Protein AF-A0A1E8AY55-F1 (afdb_monomer)

Secondary structure (DSSP, 8-state):
------HHHHHHHHHHHHHHHHHGGGS-TTTHHHHHHHHHHHHHHHHHHHHH--PPPHHHHHHHHHHTT-

Solvent-accessible surface area (backbone atoms only — not comparable to full-atom values): 4296 Å² total; per-residue (Å²): 133,90,78,83,70,53,72,65,59,51,50,53,49,63,66,44,50,62,56,51,56,62,66,43,68,82,47,61,80,88,50,37,64,59,52,50,49,54,51,50,52,55,49,52,59,48,50,52,50,57,74,70,48,86,66,64,51,78,64,53,45,50,49,56,62,56,72,70,70,120

Sequence (70 aa):
MCQNFDKDTVYFLNQIDPIIRKHLKETDINERDDLSQDIKFKVIDKIEVIKNDNAPNFIEYIKEKIDSKD

Foldseek 3Di:
DPDPDDPVLVVVLVVCLVVLVVVCPPPDPVCSVVVSVVVSVVSSVVVVVVVPPPDDDPVRVVVVVVVVPD

pLDDT: mean 86.2, std 11.44, range [41.16, 94.88]

Structure (mmCIF, N/CA/C/O backbone):
data_AF-A0A1E8AY55-F1
#
_entry.id   AF-A0A1E8AY55-F1
#
loop_
_atom_site.group_PDB
_atom_site.id
_atom_site.type_symbol
_atom_site.label_atom_id
_atom_site.label_alt_id
_atom_site.label_comp_id
_atom_site.label_asym_id
_atom_site.label_entity_id
_atom_site.label_seq_id
_atom_site.pdbx_PDB_ins_code
_atom_site.Cartn_x
_atom_site.Cartn_y
_atom_site.Cartn_z
_atom_site.occupancy
_atom_site.B_iso_or_equiv
_atom_site.auth_seq_id
_atom_site.auth_comp_id
_atom_site.auth_asym_id
_atom_site.auth_atom_id
_atom_site.pdbx_PDB_model_num
ATOM 1 N N . MET A 1 1 ? -4.003 11.092 -14.614 1.00 41.16 1 MET A N 1
ATOM 2 C CA . MET A 1 1 ? -5.016 11.532 -13.632 1.00 41.16 1 MET A CA 1
ATOM 3 C C . MET A 1 1 ? -4.313 11.707 -12.297 1.00 41.16 1 MET A C 1
ATOM 5 O O . MET A 1 1 ? -3.693 10.753 -11.851 1.00 41.16 1 MET A O 1
ATOM 9 N N . CYS A 1 2 ? -4.341 12.895 -11.693 1.00 44.41 2 CYS A N 1
ATOM 10 C CA . CYS A 1 2 ? -3.824 13.086 -10.336 1.00 44.41 2 CYS A CA 1
ATOM 11 C C . CYS A 1 2 ? -4.924 12.665 -9.359 1.00 44.41 2 CYS A C 1
ATOM 13 O O . CYS A 1 2 ? -5.838 13.444 -9.097 1.00 44.41 2 CYS A O 1
ATOM 15 N N . GLN A 1 3 ? -4.903 11.413 -8.903 1.00 61.44 3 GLN A N 1
ATOM 16 C CA . GLN A 1 3 ? -5.796 10.988 -7.829 1.00 61.44 3 GLN A CA 1
ATOM 17 C C . GLN A 1 3 ? -5.305 11.618 -6.520 1.00 61.44 3 GLN A C 1
ATOM 19 O O . GLN A 1 3 ? -4.152 11.439 -6.130 1.00 61.44 3 GLN A O 1
ATOM 24 N N . ASN A 1 4 ? -6.169 12.393 -5.865 1.00 75.38 4 ASN A N 1
ATOM 25 C CA . ASN A 1 4 ? -5.897 12.927 -4.535 1.00 75.38 4 ASN A CA 1
ATOM 26 C C . ASN A 1 4 ? -6.204 11.831 -3.512 1.00 75.38 4 ASN A C 1
ATOM 28 O O . ASN A 1 4 ? -7.335 11.721 -3.045 1.00 75.38 4 ASN A O 1
ATOM 32 N N . PHE A 1 5 ? -5.208 11.001 -3.204 1.00 84.44 5 PHE A N 1
ATOM 33 C CA . PHE A 1 5 ? -5.317 10.010 -2.136 1.00 84.44 5 PHE A CA 1
ATOM 34 C C . PHE A 1 5 ? -5.410 10.692 -0.768 1.00 84.44 5 PHE A C 1
ATOM 36 O O . PHE A 1 5 ? -4.777 11.725 -0.528 1.00 84.44 5 PHE A O 1
ATOM 43 N N . ASP A 1 6 ? -6.189 10.105 0.141 1.00 89.69 6 ASP A N 1
ATOM 44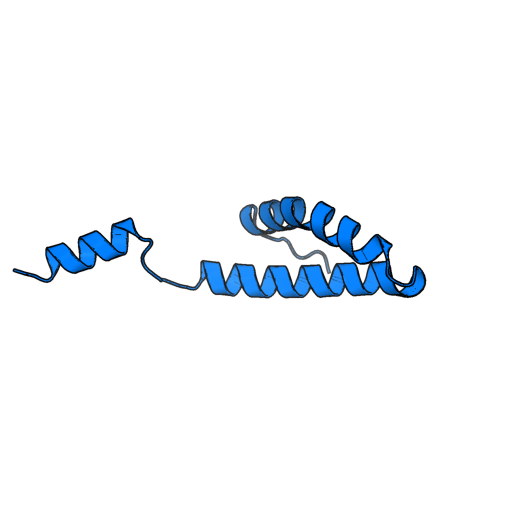 C CA . ASP A 1 6 ? -6.252 10.579 1.520 1.00 89.69 6 ASP A CA 1
ATOM 45 C C . ASP A 1 6 ? -4.919 10.357 2.259 1.00 89.69 6 ASP A C 1
ATOM 47 O O . ASP A 1 6 ? -4.060 9.580 1.829 1.00 89.69 6 ASP A O 1
ATOM 51 N N . LYS A 1 7 ? -4.736 11.057 3.384 1.00 89.88 7 LYS A N 1
ATOM 52 C CA . LYS A 1 7 ? -3.469 11.060 4.130 1.00 89.88 7 LYS A CA 1
ATOM 53 C C . LYS A 1 7 ? -3.042 9.666 4.590 1.00 89.88 7 LYS A C 1
ATOM 55 O O . LYS A 1 7 ? -1.845 9.383 4.558 1.00 89.88 7 LYS A O 1
ATOM 60 N N . ASP A 1 8 ? -3.987 8.815 4.979 1.00 88.56 8 ASP A N 1
ATOM 61 C CA . ASP A 1 8 ? -3.680 7.475 5.480 1.00 88.56 8 ASP A CA 1
ATOM 62 C C . ASP A 1 8 ? -3.224 6.585 4.327 1.00 88.56 8 ASP A C 1
ATOM 64 O O . ASP A 1 8 ? -2.203 5.906 4.426 1.00 88.56 8 ASP A O 1
ATOM 68 N N . THR A 1 9 ? -3.913 6.662 3.187 1.00 91.19 9 THR A N 1
ATOM 69 C CA . THR A 1 9 ? -3.522 5.937 1.971 1.00 91.19 9 THR A CA 1
ATOM 70 C C . THR A 1 9 ? -2.114 6.332 1.514 1.00 91.19 9 THR A C 1
ATOM 72 O O . THR A 1 9 ? -1.278 5.463 1.260 1.00 91.19 9 THR A O 1
ATOM 75 N N . VAL A 1 10 ? -1.797 7.632 1.489 1.00 91.94 10 VAL A N 1
ATOM 76 C CA . VAL A 1 10 ? -0.440 8.119 1.174 1.00 91.94 10 VAL A CA 1
ATOM 77 C C . VAL A 1 10 ? 0.586 7.610 2.190 1.00 91.94 10 VAL A C 1
ATOM 79 O O . VAL A 1 10 ? 1.680 7.190 1.807 1.00 91.94 10 VAL A O 1
ATOM 82 N N . TYR A 1 11 ? 0.246 7.621 3.480 1.00 92.44 11 TYR A N 1
ATOM 83 C CA . TYR A 1 11 ? 1.114 7.104 4.534 1.00 92.44 11 TYR A CA 1
ATOM 84 C C . TYR A 1 11 ? 1.447 5.621 4.318 1.00 92.44 11 TYR A C 1
ATOM 86 O O . TYR A 1 11 ? 2.628 5.267 4.283 1.00 92.44 11 TYR A O 1
ATOM 94 N N . PHE A 1 12 ? 0.443 4.766 4.103 1.00 91.25 12 PHE A N 1
ATOM 95 C CA . PHE A 1 12 ? 0.652 3.332 3.883 1.00 91.25 12 PHE A CA 1
ATOM 96 C C . PHE A 1 12 ? 1.445 3.043 2.610 1.00 91.25 12 PHE A C 1
ATOM 98 O O . PHE A 1 12 ? 2.360 2.217 2.635 1.00 91.25 12 PHE A O 1
ATOM 105 N N . LEU A 1 13 ? 1.165 3.760 1.518 1.00 92.75 13 LEU A N 1
ATOM 106 C CA . LEU A 1 13 ? 1.937 3.634 0.283 1.00 92.75 13 LEU A CA 1
ATOM 107 C C . LEU A 1 13 ? 3.418 3.941 0.516 1.00 92.75 13 LEU A C 1
ATOM 109 O O . LEU A 1 13 ? 4.268 3.167 0.082 1.00 92.75 13 LEU A O 1
ATOM 113 N N . ASN A 1 14 ? 3.738 4.996 1.269 1.00 93.69 14 ASN A N 1
ATOM 114 C CA . ASN A 1 14 ? 5.122 5.336 1.609 1.00 93.69 14 ASN A CA 1
ATOM 115 C C . ASN A 1 14 ? 5.812 4.267 2.474 1.00 93.69 14 ASN A C 1
ATOM 117 O O . ASN A 1 14 ? 7.015 4.053 2.323 1.00 93.69 14 ASN A O 1
ATOM 121 N N . GLN A 1 15 ? 5.079 3.579 3.357 1.00 94.44 15 GLN A N 1
ATOM 122 C CA . GLN A 1 15 ? 5.637 2.476 4.153 1.00 94.44 15 GLN A CA 1
ATOM 123 C C . GLN A 1 15 ? 5.910 1.224 3.309 1.00 94.44 15 GLN A C 1
ATOM 125 O O . GLN A 1 15 ? 6.886 0.510 3.543 1.00 94.44 15 GLN A O 1
ATOM 130 N N . ILE A 1 16 ? 5.067 0.955 2.312 1.00 92.81 16 ILE A N 1
ATOM 131 C CA . ILE A 1 16 ? 5.138 -0.261 1.494 1.00 92.81 16 ILE A CA 1
ATOM 132 C C . ILE A 1 16 ? 6.127 -0.1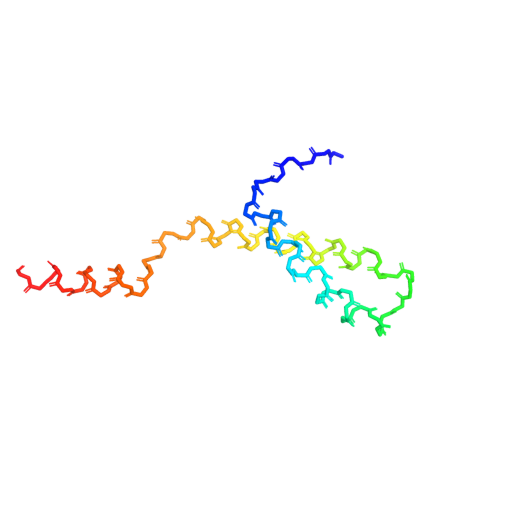16 0.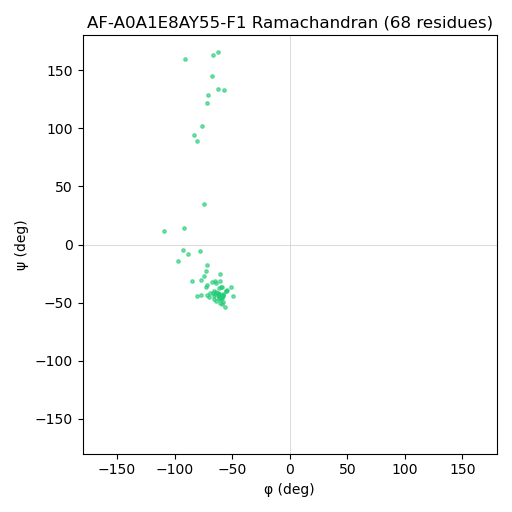328 1.00 92.81 16 ILE A C 1
ATOM 134 O O . ILE A 1 16 ? 6.793 -1.076 -0.053 1.00 92.81 16 ILE A O 1
ATOM 138 N N . ASP A 1 17 ? 6.289 1.084 -0.216 1.00 92.75 17 ASP A N 1
ATOM 139 C CA . ASP A 1 17 ? 7.183 1.404 -1.332 1.00 92.75 17 ASP A CA 1
ATOM 140 C C . ASP A 1 17 ? 8.642 0.882 -1.189 1.00 92.75 17 ASP A C 1
ATOM 142 O O . ASP A 1 17 ? 9.155 0.280 -2.140 1.00 92.75 17 ASP A O 1
ATOM 146 N N . PRO A 1 18 ? 9.339 0.987 -0.033 1.00 94.56 18 PRO A N 1
ATOM 147 C 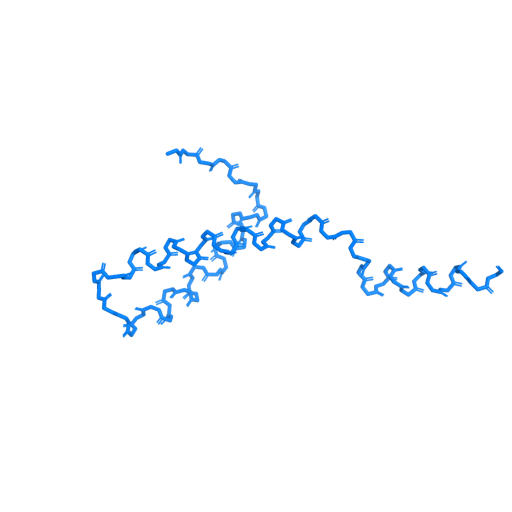CA . PRO A 1 18 ? 10.652 0.352 0.137 1.00 94.56 18 PRO A CA 1
ATOM 148 C C . PRO A 1 18 ? 10.601 -1.185 0.098 1.00 94.56 18 PRO A C 1
ATOM 150 O O . PRO A 1 18 ? 11.555 -1.814 -0.368 1.00 94.56 18 PRO A O 1
ATOM 153 N N . ILE A 1 19 ? 9.501 -1.793 0.550 1.00 93.88 19 ILE A N 1
ATOM 154 C CA . ILE A 1 19 ? 9.292 -3.246 0.521 1.00 93.88 19 ILE A CA 1
ATOM 155 C C . ILE A 1 19 ? 9.094 -3.706 -0.925 1.00 93.88 19 ILE A C 1
ATOM 157 O O . ILE A 1 19 ? 9.748 -4.660 -1.343 1.00 93.88 19 ILE A O 1
ATOM 161 N N . ILE A 1 20 ? 8.273 -2.995 -1.706 1.00 92.81 20 ILE A N 1
ATOM 162 C CA . ILE A 1 20 ? 8.073 -3.256 -3.141 1.00 92.81 20 ILE A CA 1
ATOM 163 C C . ILE A 1 20 ? 9.416 -3.207 -3.864 1.00 92.81 20 ILE A C 1
ATOM 165 O O . ILE A 1 20 ? 9.824 -4.181 -4.494 1.00 92.81 20 ILE A O 1
ATOM 169 N N . ARG A 1 21 ? 10.159 -2.104 -3.698 1.00 90.88 21 ARG A N 1
ATOM 170 C CA . ARG A 1 21 ? 11.477 -1.944 -4.322 1.00 90.88 21 ARG A CA 1
ATOM 171 C C . ARG A 1 21 ? 12.433 -3.070 -3.968 1.00 90.88 21 ARG A C 1
ATOM 173 O O . ARG A 1 21 ? 13.194 -3.490 -4.827 1.00 90.88 21 ARG A O 1
ATOM 180 N N . LYS A 1 22 ? 12.432 -3.541 -2.717 1.00 93.12 22 LYS A N 1
ATOM 181 C CA . LYS A 1 22 ? 13.294 -4.649 -2.292 1.00 93.12 22 LYS A CA 1
ATOM 182 C C . LYS A 1 22 ? 12.976 -5.931 -3.064 1.00 93.12 22 LYS A C 1
ATOM 184 O O . LYS A 1 22 ? 13.915 -6.574 -3.518 1.00 93.12 22 LYS A O 1
ATOM 189 N N . HIS A 1 23 ? 11.700 -6.277 -3.217 1.00 90.31 23 HIS A N 1
ATOM 190 C CA . HIS A 1 23 ? 11.285 -7.526 -3.864 1.00 90.31 23 HIS A CA 1
ATOM 191 C C . HIS A 1 23 ? 11.397 -7.473 -5.393 1.00 90.31 23 HIS A C 1
ATOM 193 O O . HIS A 1 23 ? 11.718 -8.480 -6.010 1.00 90.31 23 HIS A O 1
ATOM 199 N N . LEU A 1 24 ? 11.233 -6.298 -6.008 1.00 93.25 24 LEU A N 1
ATOM 200 C CA . LEU A 1 24 ? 11.370 -6.141 -7.462 1.00 93.25 24 LEU A CA 1
ATOM 201 C C . LEU A 1 24 ? 12.827 -6.092 -7.956 1.00 93.25 24 LEU A C 1
ATOM 203 O O . LEU A 1 24 ? 13.074 -6.086 -9.160 1.00 93.25 24 LEU A O 1
ATOM 207 N N . LYS A 1 25 ? 13.823 -6.071 -7.056 1.00 89.75 25 LYS A N 1
ATOM 208 C CA . LYS A 1 25 ? 15.250 -6.091 -7.440 1.00 89.75 25 LYS A CA 1
ATOM 209 C C . LYS A 1 25 ? 15.652 -7.340 -8.217 1.00 89.75 25 LYS A C 1
ATOM 211 O O . LYS A 1 25 ? 16.628 -7.274 -8.960 1.00 89.75 25 LYS A O 1
ATOM 216 N N . GLU A 1 26 ? 14.936 -8.441 -8.027 1.00 87.69 26 GLU A N 1
ATOM 217 C CA . GLU A 1 26 ? 15.205 -9.723 -8.684 1.00 87.69 26 GLU A CA 1
ATOM 218 C C . GLU A 1 26 ? 14.410 -9.890 -9.990 1.00 87.69 26 GLU A C 1
ATOM 220 O O . GLU A 1 26 ? 14.618 -10.857 -10.715 1.00 87.69 26 GLU A O 1
ATOM 225 N N . THR A 1 27 ? 13.533 -8.938 -10.321 1.00 90.62 27 THR A N 1
ATOM 226 C CA . THR A 1 27 ? 12.686 -8.970 -11.522 1.00 90.62 27 THR A CA 1
ATOM 227 C C . THR A 1 27 ? 13.356 -8.288 -12.715 1.00 90.62 27 THR A C 1
ATOM 229 O O . THR A 1 27 ? 14.266 -7.467 -12.530 1.00 90.62 27 THR A O 1
ATOM 232 N N . ASP A 1 28 ? 12.905 -8.599 -13.934 1.00 92.44 28 ASP A N 1
ATOM 233 C CA . ASP A 1 28 ? 13.385 -7.955 -15.160 1.00 92.44 28 ASP A CA 1
ATOM 234 C C . ASP A 1 28 ? 13.191 -6.438 -15.094 1.00 92.44 28 ASP A C 1
ATOM 236 O O . ASP A 1 28 ? 12.133 -5.953 -14.698 1.00 92.44 28 ASP A O 1
ATOM 240 N N . ILE A 1 29 ? 14.228 -5.680 -15.457 1.00 89.06 29 ILE A N 1
ATOM 241 C CA . ILE A 1 29 ? 14.232 -4.221 -15.317 1.00 89.06 29 ILE A CA 1
ATOM 242 C C . ILE A 1 29 ? 13.118 -3.539 -16.117 1.00 89.06 29 ILE A C 1
ATOM 244 O O . ILE A 1 29 ? 12.611 -2.518 -15.659 1.00 89.06 29 ILE A O 1
ATOM 248 N N . ASN A 1 30 ? 12.716 -4.111 -17.253 1.00 91.75 30 ASN A N 1
ATOM 249 C CA . ASN A 1 30 ? 11.665 -3.558 -18.102 1.00 91.75 30 ASN A CA 1
ATOM 250 C C . ASN A 1 30 ? 10.274 -3.740 -17.481 1.00 91.75 30 ASN A C 1
ATOM 252 O O . ASN A 1 30 ? 9.371 -2.975 -17.790 1.00 91.75 30 ASN A O 1
ATOM 256 N N . GLU A 1 31 ? 10.109 -4.716 -16.584 1.00 91.19 31 GLU A N 1
ATOM 257 C CA . GLU A 1 31 ? 8.832 -5.028 -15.932 1.00 91.19 31 GLU A CA 1
ATOM 258 C C . GLU A 1 31 ? 8.702 -4.388 -14.540 1.00 91.19 31 GLU A C 1
ATOM 260 O O . GLU A 1 31 ? 7.614 -4.347 -13.969 1.00 91.19 31 GLU A O 1
ATOM 265 N N . ARG A 1 32 ? 9.802 -3.887 -13.957 1.00 93.62 32 ARG A N 1
ATOM 266 C CA . ARG A 1 32 ? 9.824 -3.380 -12.569 1.00 93.62 32 ARG A CA 1
ATOM 267 C C . ARG A 1 32 ? 8.866 -2.225 -12.334 1.00 93.62 32 ARG A C 1
ATOM 269 O O . ARG A 1 32 ? 8.207 -2.200 -11.296 1.00 93.62 32 ARG A O 1
ATOM 276 N N . ASP A 1 33 ? 8.832 -1.257 -13.240 1.00 91.69 33 ASP A N 1
ATOM 277 C CA . ASP A 1 33 ? 8.019 -0.056 -13.049 1.00 91.69 33 ASP A CA 1
ATOM 278 C C . ASP A 1 33 ? 6.528 -0.388 -13.145 1.00 91.69 33 ASP A C 1
ATOM 280 O O . ASP A 1 33 ? 5.756 0.031 -12.277 1.00 91.69 33 ASP A O 1
ATOM 284 N N . ASP A 1 34 ? 6.152 -1.227 -14.109 1.00 94.06 34 ASP A N 1
ATOM 285 C CA . ASP A 1 34 ? 4.781 -1.706 -14.284 1.00 94.06 34 ASP A CA 1
ATOM 286 C C . ASP A 1 34 ? 4.337 -2.551 -13.082 1.00 94.06 34 ASP A C 1
ATOM 288 O O . ASP A 1 34 ? 3.320 -2.259 -12.452 1.00 94.06 34 ASP A O 1
ATOM 292 N N . LEU A 1 35 ? 5.153 -3.523 -12.659 1.00 94.50 35 LEU A N 1
ATOM 293 C CA . LEU A 1 35 ? 4.861 -4.347 -11.481 1.00 94.50 35 LEU A CA 1
ATOM 294 C C . LEU A 1 35 ? 4.766 -3.518 -10.197 1.00 94.50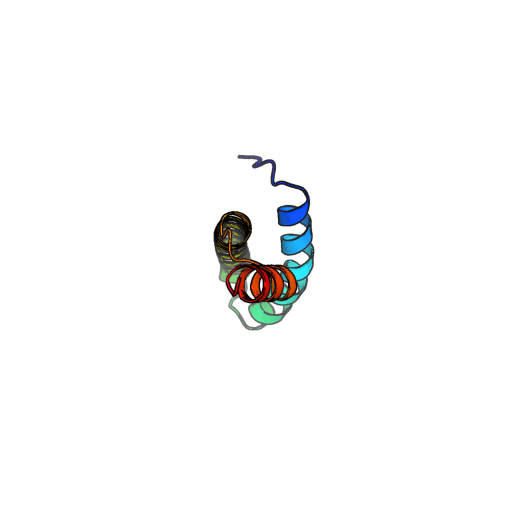 35 LEU A C 1
ATOM 296 O O . LEU A 1 35 ? 3.930 -3.790 -9.334 1.00 94.50 35 LEU A O 1
ATOM 300 N N . SER A 1 36 ? 5.608 -2.495 -10.053 1.00 93.81 36 SER A N 1
ATOM 301 C CA . SER A 1 36 ? 5.557 -1.571 -8.918 1.00 93.81 36 SER A CA 1
ATOM 302 C C . SER A 1 36 ? 4.227 -0.822 -8.875 1.00 93.81 36 SER A C 1
ATOM 304 O O . SER A 1 36 ? 3.622 -0.710 -7.805 1.00 93.81 36 SER A O 1
ATOM 306 N N . GLN A 1 37 ? 3.747 -0.338 -10.024 1.00 93.19 37 GLN A N 1
ATOM 307 C CA . GLN A 1 37 ? 2.447 0.322 -10.116 1.00 93.19 37 GLN A CA 1
ATOM 308 C C . GLN A 1 37 ? 1.298 -0.646 -9.825 1.00 93.19 37 GLN A C 1
ATOM 310 O O . GLN A 1 37 ? 0.455 -0.334 -8.983 1.00 93.19 37 GLN A O 1
ATOM 315 N N . ASP A 1 38 ? 1.304 -1.838 -10.419 1.00 94.88 38 ASP A N 1
ATOM 316 C CA . ASP A 1 38 ? 0.279 -2.862 -10.193 1.00 94.88 38 ASP A CA 1
ATOM 317 C C . ASP A 1 38 ? 0.157 -3.254 -8.716 1.00 94.88 38 ASP A C 1
ATOM 319 O O . ASP A 1 38 ? -0.947 -3.389 -8.179 1.00 94.88 38 ASP A O 1
ATOM 323 N N . ILE A 1 39 ? 1.290 -3.421 -8.025 1.00 94.62 39 ILE A N 1
ATOM 324 C CA . ILE A 1 39 ? 1.291 -3.720 -6.589 1.00 94.62 39 ILE A CA 1
ATOM 325 C C . ILE 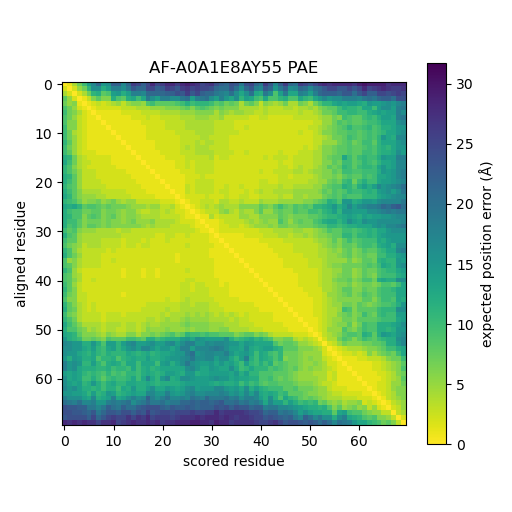A 1 39 ? 0.705 -2.543 -5.799 1.00 94.62 39 ILE A C 1
ATOM 327 O O . ILE A 1 39 ? -0.095 -2.766 -4.890 1.00 94.62 39 ILE A O 1
ATOM 331 N N . LYS A 1 40 ? 1.057 -1.298 -6.142 1.00 93.69 40 LYS A N 1
ATOM 332 C CA . LYS A 1 40 ? 0.514 -0.104 -5.472 1.00 93.69 40 LYS A CA 1
ATOM 333 C C . LYS A 1 40 ? -0.998 0.009 -5.643 1.00 93.69 40 LYS A C 1
ATOM 335 O O . LYS A 1 40 ? -1.676 0.277 -4.655 1.00 93.69 40 LYS A O 1
ATOM 340 N N . PHE A 1 41 ? -1.531 -0.259 -6.835 1.00 94.19 41 PHE A N 1
ATOM 341 C CA . PHE 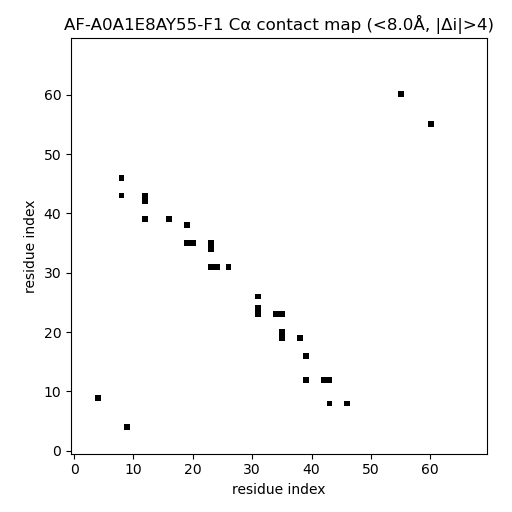A 1 41 ? -2.980 -0.277 -7.060 1.00 94.19 41 PHE A CA 1
ATOM 342 C C . PHE A 1 41 ? -3.675 -1.340 -6.208 1.00 94.19 41 PHE A C 1
ATOM 344 O O . PHE A 1 41 ? -4.604 -1.020 -5.475 1.00 94.19 41 PHE A O 1
ATOM 351 N N . LYS A 1 42 ? -3.150 -2.572 -6.176 1.00 94.25 42 LYS A N 1
ATOM 352 C CA . LYS A 1 42 ? -3.700 -3.636 -5.316 1.00 94.25 42 LYS A CA 1
ATOM 353 C C . LYS A 1 42 ? -3.679 -3.275 -3.831 1.00 94.25 42 LYS A C 1
ATOM 355 O O . LYS A 1 42 ? -4.577 -3.661 -3.089 1.00 94.25 42 LYS A O 1
ATOM 360 N N . VAL A 1 43 ? -2.640 -2.576 -3.378 1.00 92.38 43 VAL A N 1
ATOM 361 C CA . VAL A 1 43 ? -2.544 -2.088 -1.996 1.00 92.38 43 VAL A CA 1
ATOM 362 C C . VAL A 1 43 ? -3.619 -1.041 -1.711 1.00 92.38 43 VAL A C 1
ATOM 364 O O . VAL A 1 43 ? -4.267 -1.136 -0.673 1.00 92.38 43 VAL A O 1
ATOM 367 N N . ILE A 1 44 ? -3.839 -0.089 -2.622 1.00 92.62 44 ILE A N 1
ATOM 368 C CA . ILE A 1 44 ? -4.895 0.928 -2.498 1.00 92.62 44 ILE A CA 1
ATOM 369 C C . ILE A 1 44 ? -6.265 0.256 -2.374 1.00 92.62 44 ILE A C 1
ATOM 371 O O . ILE A 1 44 ? -6.971 0.515 -1.401 1.00 92.62 44 ILE A O 1
ATOM 375 N N . ASP A 1 45 ? -6.583 -0.686 -3.267 1.00 91.94 45 ASP A N 1
ATOM 376 C CA . ASP A 1 45 ? -7.850 -1.429 -3.229 1.00 91.94 45 ASP A CA 1
ATOM 377 C C . ASP A 1 45 ? -8.058 -2.121 -1.871 1.00 91.94 45 ASP A C 1
ATOM 379 O O . ASP A 1 45 ? -9.155 -2.142 -1.312 1.00 91.94 45 ASP A O 1
ATOM 383 N N . LYS A 1 46 ? -6.991 -2.690 -1.296 1.00 91.56 46 LYS A N 1
ATOM 384 C CA . LYS A 1 46 ? -7.051 -3.352 0.014 1.00 91.56 46 LYS A CA 1
ATOM 385 C C . LYS A 1 46 ? -7.189 -2.374 1.172 1.00 91.56 46 LYS A C 1
ATOM 387 O O . LYS A 1 46 ? -7.893 -2.698 2.125 1.00 91.56 46 LYS A O 1
ATOM 392 N N . ILE A 1 47 ? -6.551 -1.208 1.104 1.00 90.38 47 ILE A N 1
ATOM 393 C CA . ILE A 1 47 ? -6.719 -0.153 2.109 1.00 90.38 47 ILE A CA 1
ATOM 394 C C . ILE A 1 47 ? -8.179 0.295 2.141 1.00 90.38 47 ILE A C 1
ATOM 396 O O . ILE A 1 47 ? -8.747 0.395 3.224 1.00 90.38 47 ILE A O 1
ATOM 400 N N . GLU A 1 48 ? -8.811 0.498 0.984 1.00 87.56 48 GLU A N 1
ATOM 401 C CA . GLU A 1 48 ? -10.231 0.855 0.926 1.00 87.56 48 GLU A CA 1
ATOM 402 C C . GLU A 1 48 ? -11.122 -0.231 1.533 1.00 87.56 48 GLU A C 1
ATOM 404 O O . GLU A 1 48 ? -12.024 0.083 2.307 1.00 87.56 48 GLU A O 1
ATOM 409 N N . VAL A 1 49 ? -10.847 -1.508 1.250 1.00 88.31 49 VAL A N 1
ATOM 410 C CA . VAL A 1 49 ? -11.577 -2.625 1.871 1.00 88.31 49 VAL A CA 1
ATOM 411 C C . VAL A 1 49 ? -11.426 -2.605 3.392 1.00 88.31 49 VAL A C 1
ATOM 413 O O . VAL A 1 49 ? -12.429 -2.700 4.083 1.00 88.31 49 VAL A O 1
ATOM 416 N N . ILE A 1 50 ? -10.208 -2.434 3.915 1.00 85.88 50 ILE A N 1
ATOM 417 C CA . ILE A 1 50 ? -9.948 -2.406 5.365 1.00 85.88 50 ILE A CA 1
ATOM 418 C C . ILE A 1 50 ? -10.608 -1.190 6.025 1.00 85.88 50 ILE A C 1
ATOM 420 O O . ILE A 1 50 ? -11.156 -1.312 7.113 1.00 85.88 50 ILE A O 1
ATOM 424 N N . LYS A 1 51 ? -10.582 -0.017 5.380 1.00 83.19 51 LYS A N 1
ATOM 425 C CA . LYS A 1 51 ? -11.215 1.206 5.906 1.00 83.19 51 LYS A CA 1
ATOM 426 C C . LYS A 1 51 ? -12.740 1.107 5.939 1.00 83.19 51 LYS A C 1
ATOM 428 O O . LYS A 1 51 ? -13.359 1.715 6.805 1.00 83.19 51 LYS A O 1
ATOM 433 N N . ASN A 1 52 ? -13.328 0.381 4.991 1.00 81.19 52 ASN A N 1
ATOM 434 C CA . ASN A 1 52 ? -14.771 0.153 4.918 1.00 81.19 52 ASN A CA 1
ATOM 435 C C . ASN A 1 52 ? -15.225 -1.077 5.717 1.00 81.19 52 ASN A C 1
ATOM 437 O O . ASN A 1 52 ? -16.429 -1.304 5.858 1.00 81.19 52 ASN A O 1
ATOM 441 N N . ASP A 1 53 ? -14.287 -1.877 6.224 1.00 80.69 53 ASP A N 1
ATOM 442 C CA . ASP A 1 53 ? -14.586 -2.993 7.104 1.00 80.69 53 ASP A CA 1
ATOM 443 C C . ASP A 1 53 ? -14.913 -2.437 8.496 1.00 80.69 53 ASP A C 1
ATOM 445 O O . ASP A 1 53 ? -14.029 -2.055 9.260 1.00 80.69 53 ASP A O 1
ATOM 449 N N . ASN A 1 54 ? -16.205 -2.376 8.835 1.00 69.19 54 ASN A N 1
ATOM 450 C CA . ASN A 1 54 ? -16.692 -2.002 10.171 1.00 69.19 54 ASN A CA 1
ATOM 451 C C . ASN A 1 54 ? -16.474 -3.140 11.188 1.00 69.19 54 ASN A C 1
ATOM 453 O O . ASN A 1 54 ? -17.318 -3.384 12.052 1.00 69.19 54 ASN A O 1
ATOM 457 N N . ALA A 1 55 ? -1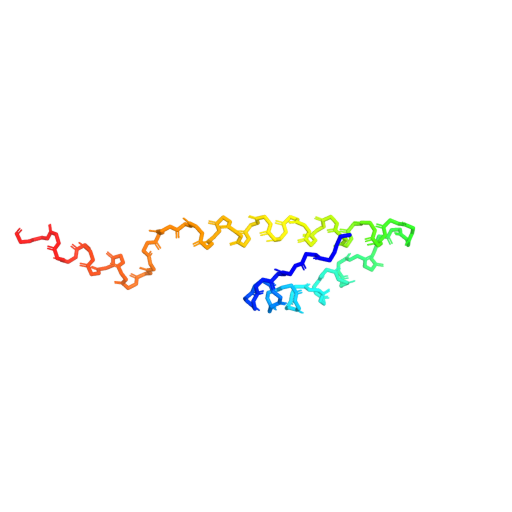5.384 -3.893 11.047 1.00 78.06 55 ALA A N 1
ATOM 458 C CA . ALA A 1 55 ? -15.032 -4.942 11.978 1.00 78.06 55 ALA A CA 1
ATOM 459 C C . ALA A 1 55 ? -14.586 -4.295 13.296 1.00 78.06 55 ALA A C 1
ATOM 461 O O . ALA A 1 55 ? -13.703 -3.429 13.281 1.00 78.06 55 ALA A O 1
ATOM 462 N N . PRO A 1 56 ? -15.157 -4.709 14.439 1.00 81.44 56 PRO A N 1
ATOM 463 C CA . PRO A 1 56 ? -14.739 -4.174 15.717 1.00 81.44 56 PRO A CA 1
ATOM 464 C C . PRO A 1 56 ? -13.271 -4.522 15.937 1.00 81.44 56 PRO A C 1
ATOM 466 O O . PRO A 1 56 ? -12.837 -5.666 15.745 1.00 81.44 56 PRO A O 1
ATOM 469 N N . ASN A 1 57 ? -12.488 -3.540 16.373 1.00 82.00 57 ASN A N 1
ATOM 470 C CA . ASN A 1 57 ? -11.146 -3.835 16.844 1.00 82.00 57 ASN A CA 1
ATOM 471 C C . ASN A 1 57 ? -11.217 -4.758 18.071 1.00 82.00 57 ASN A C 1
ATOM 473 O O . ASN A 1 57 ? -12.265 -4.927 18.695 1.00 82.00 57 ASN A O 1
ATOM 477 N N . PHE A 1 58 ? -10.088 -5.362 18.445 1.00 84.00 58 PHE A N 1
ATOM 478 C CA . PHE A 1 58 ? -10.058 -6.348 19.530 1.00 84.00 58 PHE A CA 1
ATOM 479 C C . PHE A 1 58 ? -10.740 -5.857 20.821 1.00 84.00 58 PHE A C 1
ATOM 481 O O . PHE A 1 58 ? -11.414 -6.630 21.491 1.00 84.00 58 PHE A O 1
ATOM 488 N N . ILE A 1 59 ? -10.609 -4.572 21.158 1.00 87.62 59 ILE A N 1
ATOM 489 C CA . ILE A 1 59 ? -11.210 -4.002 22.367 1.00 87.62 59 ILE A CA 1
ATOM 490 C C . ILE A 1 59 ? -12.712 -3.765 22.190 1.00 87.62 59 ILE A C 1
ATOM 492 O O . ILE A 1 59 ? -13.482 -4.081 23.096 1.00 87.62 59 ILE A O 1
ATOM 496 N N . GLU A 1 60 ? -13.133 -3.229 21.045 1.00 87.56 60 GLU A N 1
ATOM 497 C CA . GLU A 1 60 ? -14.551 -3.062 20.693 1.00 87.56 60 GLU A CA 1
ATOM 498 C C . GLU A 1 60 ? -15.280 -4.402 20.712 1.00 87.56 60 GLU A C 1
ATOM 500 O O . GLU A 1 60 ? -16.322 -4.522 21.346 1.00 87.56 60 GLU A O 1
ATOM 505 N N . TYR A 1 61 ? -14.664 -5.440 20.149 1.00 88.38 61 TYR A N 1
ATOM 506 C CA . TYR A 1 61 ? -15.213 -6.788 20.131 1.00 88.38 61 TYR A CA 1
ATOM 507 C C . TYR A 1 61 ? -15.455 -7.328 21.547 1.00 88.38 61 TYR A C 1
ATOM 509 O O . TYR A 1 61 ? -16.495 -7.921 21.834 1.00 88.38 61 TYR A O 1
ATOM 517 N N . ILE A 1 62 ? -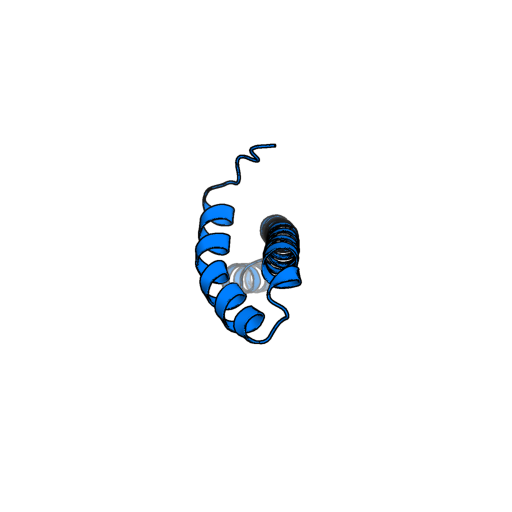14.498 -7.123 22.458 1.00 91.88 62 ILE A N 1
ATOM 518 C CA . ILE A 1 62 ? -14.632 -7.568 23.849 1.00 91.88 62 ILE A CA 1
ATOM 519 C C . ILE A 1 62 ? -15.737 -6.791 24.571 1.00 91.88 62 ILE A C 1
ATOM 521 O O . ILE A 1 62 ? -16.518 -7.413 25.287 1.00 91.88 62 ILE A O 1
ATOM 525 N N . LYS A 1 63 ? -15.842 -5.471 24.361 1.00 89.62 63 LYS A N 1
ATOM 526 C CA . LYS A 1 63 ? -16.935 -4.657 24.922 1.00 89.62 63 LYS A CA 1
ATOM 527 C C . LYS A 1 63 ? -18.293 -5.137 24.426 1.00 89.62 63 LYS A C 1
ATOM 529 O O . LYS A 1 63 ? -19.136 -5.472 25.245 1.00 89.62 63 LYS A O 1
ATOM 534 N N . GLU A 1 64 ? -18.455 -5.305 23.114 1.00 85.94 64 GLU A N 1
ATOM 535 C CA . GLU A 1 64 ? -19.688 -5.837 22.526 1.00 85.94 64 GLU A CA 1
ATOM 536 C C . GLU A 1 64 ? -20.076 -7.192 23.129 1.00 85.94 64 GLU A C 1
ATOM 538 O O . GLU A 1 64 ? -21.251 -7.433 23.389 1.00 85.94 64 GLU A O 1
ATOM 543 N N . LYS A 1 65 ? -19.107 -8.081 23.393 1.00 84.06 65 LYS A N 1
ATOM 544 C CA . LYS A 1 65 ? -19.351 -9.401 24.006 1.00 84.06 65 LYS A CA 1
ATOM 545 C C . LYS A 1 65 ? -19.657 -9.368 25.502 1.00 84.06 65 LYS A C 1
ATOM 547 O O . LYS A 1 65 ? -20.289 -10.305 25.989 1.00 84.06 65 LYS A O 1
ATOM 552 N N . ILE A 1 66 ? -19.176 -8.362 26.225 1.00 83.94 66 ILE A N 1
ATOM 553 C CA . ILE A 1 66 ? -19.463 -8.175 27.651 1.00 83.94 66 ILE A CA 1
ATOM 554 C C . ILE A 1 66 ? -20.836 -7.513 27.816 1.00 83.94 66 ILE A C 1
ATOM 556 O O . ILE A 1 66 ? -21.643 -8.012 28.592 1.00 83.94 66 ILE A O 1
ATOM 560 N N . ASP A 1 67 ? -21.129 -6.480 27.023 1.00 75.81 67 ASP A N 1
ATOM 561 C CA . ASP A 1 67 ? -22.373 -5.699 27.091 1.00 75.81 67 ASP A CA 1
ATOM 562 C C . ASP A 1 67 ? -23.602 -6.471 26.565 1.00 75.81 67 ASP A C 1
ATOM 564 O O . ASP A 1 67 ? -24.737 -6.110 26.854 1.00 75.81 67 ASP A O 1
ATOM 568 N N . SER A 1 68 ? -23.408 -7.556 25.803 1.00 67.31 68 SER A N 1
ATOM 569 C CA . SER A 1 68 ? -24.493 -8.429 25.313 1.00 67.31 68 SER A CA 1
ATOM 570 C C . SER A 1 68 ? -24.811 -9.622 26.231 1.00 67.31 68 SER A C 1
ATOM 572 O O . SER A 1 68 ? -25.491 -10.561 25.808 1.00 67.31 68 SER A O 1
ATOM 574 N N . LYS A 1 69 ? -24.315 -9.610 27.478 1.00 58.56 69 LYS A N 1
ATOM 575 C CA . LYS A 1 69 ? -24.559 -10.650 28.495 1.00 58.56 69 LYS A CA 1
ATOM 576 C C . LYS A 1 69 ? -25.467 -10.236 29.664 1.00 58.56 69 LYS A C 1
ATOM 578 O O . LYS A 1 69 ? -25.570 -11.023 30.607 1.00 58.56 69 LYS A O 1
ATOM 583 N N . ASP A 1 70 ? -26.143 -9.093 29.571 1.00 51.22 70 ASP A N 1
ATOM 584 C CA . ASP A 1 70 ? -27.211 -8.689 30.501 1.00 51.22 70 ASP A CA 1
ATOM 585 C C . ASP A 1 70 ? -28.612 -9.059 29.981 1.00 51.22 70 ASP A C 1
ATOM 587 O O . ASP A 1 70 ? -28.911 -8.781 28.795 1.00 51.22 70 ASP A O 1
#

Radius of gyration: 17.94 Å; Cα contacts (8 Å, |Δi|>4): 16; chains: 1; bounding box: 42×24×49 Å

Mean predicted aligned error: 7.71 Å

Organism: Bacillus mycoides (NCBI:txid1405)